Protein AF-A0A7G6W1E9-F1 (afdb_monomer_lite)

Sequence (87 aa):
MQPIPEDFVLASRAVPKGSAPVLALRRSPVTGLVFEALTVRYDAERSRNHWRRLDGSSVCDDGYDVLAWREAPDLLAYRSPASASRA

Structure (mmCIF, N/CA/C/O backbone):
data_AF-A0A7G6W1E9-F1
#
_entry.id   AF-A0A7G6W1E9-F1
#
loop_
_atom_site.group_PDB
_atom_site.id
_atom_site.type_symbol
_atom_site.label_atom_id
_atom_site.label_alt_id
_atom_site.label_comp_id
_atom_site.label_asym_id
_atom_site.label_entity_id
_atom_site.label_seq_id
_atom_site.pdbx_PDB_ins_code
_atom_site.Cartn_x
_atom_site.Cartn_y
_atom_site.Cartn_z
_atom_site.occupancy
_atom_site.B_iso_or_equiv
_atom_site.auth_seq_id
_atom_site.auth_comp_id
_atom_site.auth_asym_id
_atom_site.auth_atom_id
_atom_site.pdbx_PDB_model_num
ATOM 1 N N . MET A 1 1 ? -7.237 -8.097 15.885 1.00 63.84 1 MET A N 1
ATOM 2 C CA . MET A 1 1 ? -6.829 -7.480 14.601 1.00 63.84 1 MET A CA 1
ATOM 3 C C . MET A 1 1 ? -7.584 -8.200 13.500 1.00 63.84 1 MET A C 1
ATOM 5 O O . MET A 1 1 ? -7.578 -9.422 13.532 1.00 63.84 1 MET A O 1
ATOM 9 N N . GLN A 1 2 ? -8.278 -7.493 12.601 1.00 78.31 2 GLN A N 1
ATOM 10 C CA . GLN A 1 2 ? -8.872 -8.161 11.436 1.00 78.31 2 GLN A CA 1
ATOM 11 C C . GLN A 1 2 ? -7.760 -8.660 10.495 1.00 78.31 2 GLN A C 1
ATOM 13 O O . GLN A 1 2 ? -6.693 -8.036 10.450 1.00 78.31 2 GLN A O 1
ATOM 18 N N . PRO A 1 3 ? -7.979 -9.783 9.793 1.00 88.38 3 PRO A N 1
ATOM 19 C CA . PRO A 1 3 ? -7.001 -10.326 8.861 1.00 88.38 3 PRO A CA 1
ATOM 20 C C . PRO A 1 3 ? -6.803 -9.396 7.657 1.00 88.38 3 PRO A C 1
ATOM 22 O O . PRO A 1 3 ? -7.729 -8.707 7.230 1.00 88.38 3 PRO A O 1
ATOM 25 N N . ILE A 1 4 ? -5.583 -9.387 7.116 1.00 92.56 4 ILE A N 1
ATOM 26 C CA . ILE A 1 4 ? -5.294 -8.786 5.809 1.00 92.56 4 ILE A CA 1
ATOM 27 C C . ILE A 1 4 ? -6.035 -9.617 4.744 1.00 92.56 4 ILE A C 1
ATOM 29 O O . ILE A 1 4 ? -5.979 -10.846 4.833 1.00 92.56 4 ILE A O 1
ATOM 33 N N . PRO A 1 5 ? -6.725 -8.993 3.770 1.00 92.81 5 PRO A N 1
ATOM 34 C CA . PRO A 1 5 ? -7.379 -9.722 2.684 1.00 92.81 5 PRO A CA 1
ATOM 35 C C . PRO A 1 5 ? -6.393 -10.609 1.906 1.00 92.81 5 PRO A C 1
ATOM 37 O O . PRO A 1 5 ? -5.236 -10.238 1.716 1.00 92.81 5 PRO A O 1
ATOM 40 N N . GLU A 1 6 ? -6.841 -11.789 1.477 1.00 93.00 6 GLU A N 1
ATOM 41 C CA . GLU A 1 6 ? -5.966 -12.845 0.931 1.00 93.00 6 GLU A CA 1
ATOM 42 C C . GLU A 1 6 ? -5.267 -12.467 -0.380 1.00 93.00 6 GLU A C 1
ATOM 44 O O . GLU A 1 6 ? -4.197 -12.986 -0.692 1.00 93.00 6 GLU A O 1
ATOM 49 N N . ASP A 1 7 ? -5.848 -11.543 -1.137 1.00 94.56 7 ASP A N 1
ATOM 50 C CA . ASP A 1 7 ? -5.309 -11.012 -2.387 1.00 94.56 7 ASP A CA 1
ATOM 51 C C . ASP A 1 7 ? -4.201 -9.965 -2.176 1.00 94.56 7 ASP A C 1
ATOM 53 O O . ASP A 1 7 ? -3.610 -9.488 -3.146 1.00 94.56 7 ASP A O 1
ATOM 57 N N . PHE A 1 8 ? -3.893 -9.617 -0.922 1.00 96.69 8 PHE A N 1
ATOM 58 C CA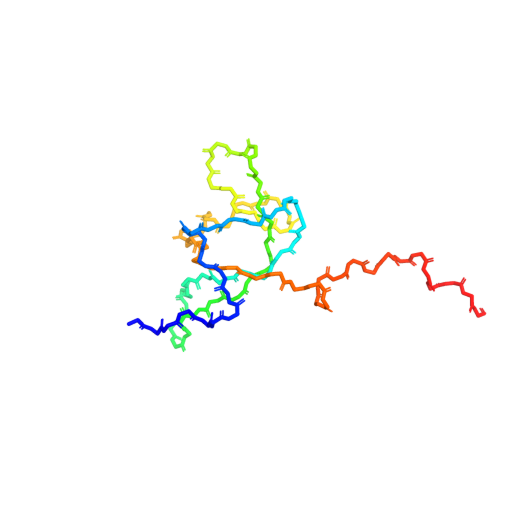 . PHE A 1 8 ? -2.789 -8.736 -0.566 1.00 96.69 8 PHE A CA 1
ATOM 59 C C . PHE A 1 8 ? -1.574 -9.512 -0.053 1.00 96.69 8 PHE A C 1
ATOM 61 O O . PHE A 1 8 ? -1.636 -10.369 0.829 1.00 96.69 8 PHE A O 1
ATOM 68 N N . VAL A 1 9 ? -0.410 -9.117 -0.552 1.00 96.81 9 VAL A N 1
ATOM 69 C CA . VAL A 1 9 ? 0.899 -9.587 -0.119 1.00 96.81 9 VAL A CA 1
ATOM 70 C C . VAL A 1 9 ? 1.371 -8.735 1.054 1.00 96.81 9 VAL A C 1
ATOM 72 O O . VAL A 1 9 ? 1.437 -7.511 0.964 1.00 96.81 9 VAL A O 1
ATOM 75 N N . LEU A 1 10 ? 1.736 -9.372 2.168 1.00 95.75 10 LEU A N 1
ATOM 76 C CA . LEU A 1 10 ? 2.323 -8.669 3.312 1.00 95.75 10 LEU A CA 1
ATOM 77 C C . LEU A 1 10 ? 3.628 -7.972 2.906 1.00 95.75 10 LEU A C 1
ATOM 79 O O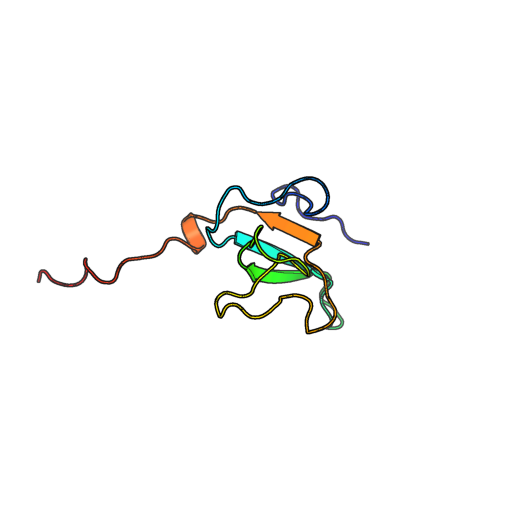 . LEU A 1 10 ? 4.540 -8.617 2.385 1.00 95.75 10 LEU A O 1
ATOM 83 N N . ALA A 1 11 ? 3.749 -6.683 3.227 1.00 93.75 11 ALA A N 1
ATOM 84 C CA . ALA A 1 11 ? 4.928 -5.877 2.906 1.00 93.75 11 ALA A CA 1
ATOM 85 C C . ALA A 1 11 ? 6.203 -6.378 3.612 1.00 93.75 11 ALA A C 1
ATOM 87 O O . ALA A 1 11 ? 7.309 -6.155 3.132 1.00 93.75 11 ALA A O 1
ATOM 88 N N . SER A 1 12 ? 6.051 -7.098 4.728 1.00 92.81 12 SER A N 1
ATOM 89 C CA . SER A 1 12 ? 7.146 -7.772 5.436 1.00 92.81 12 SER A CA 1
ATOM 90 C C . SER A 1 12 ? 7.617 -9.068 4.770 1.00 92.81 12 SER A C 1
ATOM 92 O O . SER A 1 12 ? 8.688 -9.566 5.107 1.00 92.81 12 SER A O 1
ATOM 94 N N . ARG A 1 13 ? 6.825 -9.644 3.856 1.00 94.81 13 ARG A N 1
ATOM 95 C CA . ARG A 1 13 ? 7.163 -10.887 3.144 1.00 94.81 13 ARG A CA 1
ATOM 96 C C . ARG A 1 13 ? 7.772 -10.621 1.777 1.00 94.81 13 ARG A C 1
ATOM 98 O O . ARG A 1 13 ? 8.682 -11.334 1.372 1.00 94.81 13 ARG A O 1
ATOM 105 N N . ALA A 1 14 ? 7.242 -9.640 1.058 1.00 95.19 14 ALA A N 1
ATOM 106 C CA . ALA A 1 14 ? 7.716 -9.272 -0.265 1.00 95.19 14 ALA A CA 1
ATOM 107 C C . ALA A 1 14 ? 7.352 -7.822 -0.586 1.00 95.19 14 ALA A C 1
ATOM 109 O O . ALA A 1 14 ? 6.429 -7.250 -0.003 1.00 95.19 14 ALA A O 1
ATOM 110 N N . VAL A 1 15 ? 8.060 -7.257 -1.558 1.00 94.12 15 VAL A N 1
ATOM 111 C CA . VAL A 1 15 ? 7.843 -5.906 -2.086 1.00 94.12 15 VAL A CA 1
ATOM 112 C C . VAL A 1 15 ? 7.554 -5.972 -3.592 1.00 94.12 15 VAL A C 1
ATOM 114 O O . VAL A 1 15 ? 7.925 -6.967 -4.229 1.00 94.12 15 VAL A O 1
ATOM 117 N N . PRO A 1 16 ? 6.888 -4.956 -4.172 1.00 93.62 16 PRO A N 1
ATOM 118 C CA . PRO A 1 16 ? 6.615 -4.900 -5.602 1.00 93.62 16 PRO A CA 1
ATOM 119 C C . PRO A 1 16 ? 7.892 -5.016 -6.430 1.00 93.62 16 PRO A C 1
ATOM 121 O O . PRO A 1 16 ? 8.936 -4.463 -6.079 1.00 93.62 16 PRO A O 1
ATOM 124 N N . LYS A 1 17 ? 7.802 -5.716 -7.563 1.00 88.50 17 LYS A N 1
ATOM 125 C CA . LYS A 1 17 ? 8.894 -5.763 -8.535 1.00 88.50 17 LYS A CA 1
ATOM 126 C C . LYS A 1 17 ? 8.800 -4.528 -9.432 1.00 88.50 17 LYS A C 1
ATOM 128 O O . LYS A 1 17 ? 7.873 -4.403 -10.226 1.00 88.50 17 LYS A O 1
ATOM 133 N N . GLY A 1 18 ? 9.772 -3.628 -9.313 1.00 85.19 18 GLY A N 1
ATOM 134 C CA . GLY A 1 18 ? 9.833 -2.390 -10.092 1.00 85.19 18 GLY A CA 1
ATOM 135 C C . GLY A 1 18 ? 9.102 -1.213 -9.441 1.00 85.19 18 GLY A C 1
ATOM 136 O O . GLY A 1 18 ? 8.792 -1.232 -8.254 1.00 85.19 18 GLY A O 1
ATOM 137 N N . SER A 1 19 ? 8.856 -0.164 -10.229 1.00 82.50 19 SER A N 1
ATOM 138 C CA . SER A 1 19 ? 8.346 1.135 -9.758 1.00 82.50 19 SER A CA 1
ATOM 139 C C . SER A 1 19 ? 6.875 1.397 -10.109 1.00 82.50 19 SER A C 1
ATOM 141 O O . SER A 1 19 ? 6.384 2.521 -9.954 1.00 82.50 19 SER A O 1
ATOM 143 N N . ALA A 1 20 ? 6.159 0.378 -10.596 1.00 89.50 20 ALA A N 1
ATOM 144 C CA . ALA A 1 20 ? 4.743 0.498 -10.921 1.00 89.50 20 ALA A CA 1
ATOM 145 C C . ALA A 1 20 ? 3.915 0.820 -9.657 1.00 89.50 20 ALA A C 1
ATOM 147 O O . ALA A 1 20 ? 4.198 0.281 -8.583 1.00 89.50 20 ALA A O 1
ATOM 148 N N . PRO A 1 21 ? 2.896 1.697 -9.753 1.00 93.12 21 PRO A N 1
ATOM 149 C CA . PRO A 1 21 ? 1.943 1.897 -8.671 1.00 93.12 21 PRO A CA 1
ATOM 150 C C . PRO A 1 21 ? 1.229 0.603 -8.272 1.00 93.12 21 PRO A C 1
ATOM 152 O O . PRO A 1 21 ? 0.822 -0.181 -9.128 1.00 93.12 21 PRO A O 1
ATOM 155 N N . VAL A 1 22 ? 1.007 0.434 -6.974 1.00 95.56 22 VAL A N 1
ATOM 156 C CA . VAL A 1 22 ? 0.240 -0.665 -6.381 1.00 95.56 22 VAL A CA 1
ATOM 157 C C . VAL A 1 22 ? -0.836 -0.116 -5.451 1.00 95.56 22 VAL A C 1
ATOM 159 O O . VAL A 1 22 ? -0.750 1.025 -4.983 1.00 95.56 22 VAL A O 1
ATOM 162 N N . LEU A 1 23 ? -1.839 -0.942 -5.160 1.00 96.38 23 LEU A N 1
ATOM 163 C CA . LEU A 1 23 ? -2.781 -0.674 -4.081 1.00 96.38 23 LEU A CA 1
ATOM 164 C C . LEU A 1 23 ? -2.176 -1.206 -2.780 1.00 96.38 23 LEU A C 1
ATOM 166 O O . LEU A 1 23 ? -1.837 -2.384 -2.696 1.00 96.38 23 LEU A O 1
ATOM 170 N N . ALA A 1 24 ? -2.040 -0.358 -1.771 1.00 95.62 24 ALA A N 1
ATOM 171 C CA . ALA A 1 24 ? -1.491 -0.712 -0.470 1.00 95.62 24 ALA A CA 1
ATOM 172 C C . ALA A 1 24 ? -2.521 -0.530 0.641 1.00 95.62 24 ALA A C 1
ATOM 174 O O . ALA A 1 24 ? -3.358 0.365 0.575 1.00 95.62 24 ALA A O 1
ATOM 175 N N . LEU A 1 25 ? -2.423 -1.357 1.677 1.00 95.12 25 LEU A N 1
ATOM 176 C CA . LEU A 1 25 ? -3.171 -1.229 2.920 1.00 95.12 25 LEU A CA 1
ATOM 177 C C . LEU A 1 2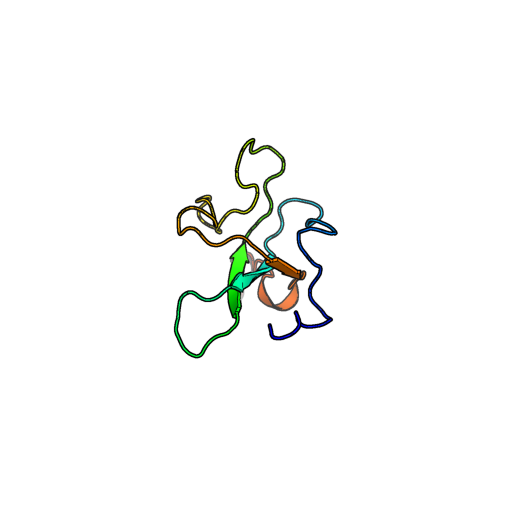5 ? -2.250 -0.742 4.025 1.00 95.12 25 LEU A C 1
ATOM 179 O O . LEU A 1 25 ? -1.149 -1.267 4.211 1.00 95.12 25 LEU A O 1
ATOM 183 N N . ARG A 1 26 ? -2.753 0.190 4.823 1.00 92.44 26 ARG A N 1
ATOM 184 C CA . ARG A 1 26 ? -2.176 0.559 6.117 1.00 92.44 26 ARG A CA 1
ATOM 185 C C . ARG A 1 26 ? -3.245 0.558 7.197 1.00 92.44 26 ARG A C 1
ATOM 187 O O . ARG A 1 26 ? -4.437 0.514 6.892 1.00 92.44 26 ARG A O 1
ATOM 194 N N . ARG A 1 27 ? -2.834 0.618 8.466 1.00 89.50 27 ARG A N 1
ATOM 195 C CA . ARG A 1 27 ? -3.784 0.812 9.569 1.00 89.50 27 ARG A CA 1
ATOM 196 C C . ARG A 1 27 ? -4.459 2.174 9.410 1.00 89.50 27 ARG A C 1
ATOM 198 O O . ARG A 1 27 ? -3.770 3.170 9.212 1.00 89.50 27 ARG A O 1
ATOM 205 N N . SER A 1 28 ? -5.786 2.202 9.489 1.00 88.06 28 SER A N 1
ATOM 206 C CA . SER A 1 28 ? -6.513 3.467 9.415 1.00 88.06 28 SER A CA 1
ATOM 207 C C . SER A 1 28 ? -6.336 4.262 10.717 1.00 88.06 28 SER A C 1
ATOM 209 O O . SER A 1 28 ? -6.459 3.674 11.796 1.00 88.06 28 SER A O 1
ATOM 211 N N . PRO A 1 29 ? -6.087 5.582 10.648 1.00 83.44 29 PRO A N 1
ATOM 212 C CA . PRO A 1 29 ? -6.168 6.467 11.810 1.00 83.44 29 PRO A CA 1
ATOM 213 C C . PRO A 1 29 ? -7.617 6.799 12.205 1.00 83.44 29 PRO A C 1
ATOM 215 O O . PRO A 1 29 ? -7.849 7.391 13.257 1.00 83.44 29 PRO A O 1
ATOM 218 N N . VAL A 1 30 ? -8.596 6.468 11.356 1.00 85.25 30 VAL A N 1
ATOM 219 C CA . VAL A 1 30 ? -10.002 6.840 11.536 1.00 85.25 30 VAL A CA 1
ATOM 220 C C . VAL A 1 30 ? -10.742 5.761 12.320 1.00 85.25 30 VAL A C 1
ATOM 222 O O . VAL A 1 30 ? -10.741 4.585 11.953 1.00 85.25 30 VAL A O 1
ATOM 225 N N . THR A 1 31 ? -11.439 6.167 13.380 1.00 83.19 31 THR A N 1
ATOM 226 C CA . THR A 1 31 ? -12.295 5.271 14.164 1.00 83.19 31 THR A CA 1
ATOM 227 C C . THR A 1 31 ? -13.359 4.616 13.279 1.00 83.19 31 THR A C 1
ATOM 229 O O . THR A 1 31 ? -14.075 5.296 12.550 1.00 83.19 31 THR A O 1
ATOM 232 N N . GLY A 1 32 ? -13.493 3.291 13.370 1.00 85.19 32 GLY A N 1
ATOM 233 C CA . GLY A 1 32 ? -14.490 2.515 12.620 1.00 85.19 32 GLY A CA 1
ATOM 234 C C . GLY A 1 32 ? -13.981 1.919 11.304 1.00 85.19 32 GLY A C 1
ATOM 235 O O . GLY A 1 32 ? -14.647 1.050 10.747 1.00 85.19 32 GLY A O 1
ATOM 236 N N . LEU A 1 33 ? -12.787 2.304 10.847 1.00 88.19 33 LEU A N 1
ATOM 237 C CA . LEU A 1 33 ? -12.099 1.661 9.728 1.00 88.19 33 LEU A CA 1
ATOM 238 C C . LEU A 1 33 ? -10.885 0.892 10.247 1.00 88.19 33 LEU A C 1
ATOM 240 O O . LEU A 1 33 ? -10.100 1.400 11.040 1.00 88.19 33 LEU A O 1
ATOM 244 N N . VAL A 1 34 ? -10.712 -0.353 9.804 1.00 89.75 34 VAL A N 1
ATOM 245 C CA . VAL A 1 34 ? -9.519 -1.131 10.176 1.00 89.75 34 VAL A CA 1
ATOM 246 C C . VAL A 1 34 ? -8.334 -0.740 9.302 1.00 89.75 34 VAL A C 1
ATOM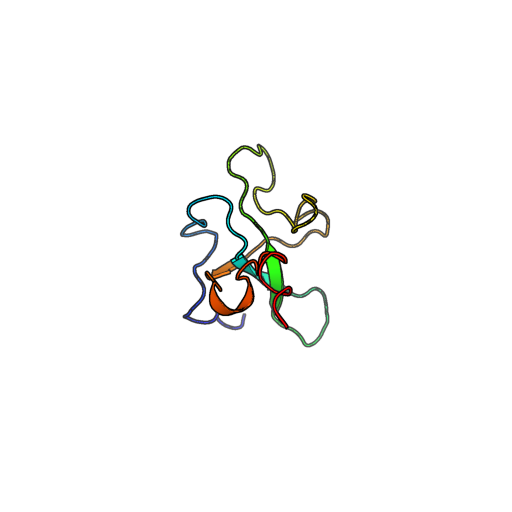 248 O O . VAL A 1 34 ? -7.233 -0.493 9.805 1.00 89.75 34 VAL A O 1
ATOM 251 N N . PHE A 1 35 ? -8.568 -0.680 7.995 1.00 92.38 35 PHE A N 1
ATOM 252 C CA . PHE A 1 35 ? -7.549 -0.393 7.002 1.00 92.38 35 PHE A CA 1
ATOM 253 C C . PHE A 1 35 ? -7.943 0.814 6.162 1.00 92.38 35 PHE A C 1
ATOM 255 O O . PHE A 1 35 ? -9.118 1.033 5.875 1.00 92.38 35 PHE A O 1
ATOM 262 N N . GLU A 1 36 ? -6.936 1.574 5.754 1.00 91.94 36 GLU A N 1
ATOM 263 C CA . GLU A 1 36 ? -7.034 2.557 4.683 1.00 91.94 36 GLU A CA 1
ATOM 264 C C . GLU A 1 36 ? -6.301 2.002 3.458 1.00 91.94 36 GLU A C 1
ATOM 266 O O . GLU A 1 36 ? -5.211 1.436 3.595 1.00 91.94 36 GLU A O 1
ATOM 271 N N . ALA A 1 37 ? -6.905 2.155 2.278 1.00 92.81 37 ALA A N 1
ATOM 272 C CA . ALA A 1 37 ? -6.304 1.767 1.010 1.00 92.81 37 ALA A CA 1
ATOM 273 C C . ALA A 1 37 ? -5.707 2.991 0.304 1.00 92.81 37 ALA A C 1
ATOM 275 O O . ALA A 1 37 ? -6.366 4.019 0.164 1.00 92.81 37 ALA A O 1
ATOM 276 N N . LEU A 1 38 ? -4.466 2.869 -0.160 1.00 93.00 38 LEU A N 1
ATOM 277 C CA . LEU A 1 38 ? -3.693 3.941 -0.783 1.00 93.00 38 LEU A CA 1
ATOM 278 C C . LEU A 1 38 ? -3.126 3.480 -2.123 1.00 93.00 38 LEU A C 1
ATOM 280 O O . LEU A 1 38 ? -2.777 2.312 -2.279 1.00 93.00 38 LEU A O 1
ATOM 284 N N . THR A 1 39 ? -2.935 4.409 -3.059 1.00 94.56 39 THR A N 1
ATOM 285 C CA . THR A 1 39 ? -2.111 4.145 -4.249 1.00 94.56 39 THR A CA 1
ATOM 286 C C . THR A 1 39 ? -0.686 4.620 -3.994 1.00 94.56 39 THR A C 1
ATOM 288 O O . THR A 1 39 ? -0.461 5.806 -3.740 1.00 94.56 39 THR A O 1
ATOM 291 N N . VAL A 1 40 ? 0.278 3.703 -4.045 1.00 93.88 40 VAL A N 1
ATOM 292 C CA . VAL A 1 40 ? 1.676 3.964 -3.662 1.00 93.88 40 VAL A CA 1
ATOM 293 C C . VAL A 1 40 ? 2.651 3.293 -4.626 1.00 93.88 40 VAL A C 1
ATOM 295 O O . VAL A 1 40 ? 2.267 2.435 -5.415 1.00 93.88 40 VAL A O 1
ATOM 298 N N . ARG A 1 41 ? 3.926 3.667 -4.554 1.00 93.62 41 ARG A N 1
ATOM 299 C CA . ARG A 1 41 ? 5.048 3.003 -5.229 1.00 93.62 41 ARG A CA 1
ATOM 300 C C . ARG A 1 41 ? 6.071 2.546 -4.198 1.00 93.62 41 ARG A C 1
ATOM 302 O O . ARG A 1 41 ? 6.204 3.167 -3.144 1.00 93.62 41 ARG A O 1
ATOM 309 N N . TYR A 1 42 ? 6.803 1.487 -4.519 1.00 93.44 42 TYR A N 1
ATOM 310 C CA . TYR A 1 42 ? 7.985 1.082 -3.767 1.00 93.44 42 TYR A CA 1
ATOM 311 C C . TYR A 1 42 ? 9.238 1.637 -4.455 1.00 93.44 42 TYR A C 1
ATOM 313 O O . TYR A 1 42 ? 9.433 1.431 -5.651 1.00 93.44 42 TYR A O 1
ATOM 321 N N . ASP A 1 43 ? 10.062 2.369 -3.708 1.00 92.38 43 ASP A N 1
ATOM 322 C CA . ASP A 1 43 ? 11.307 2.985 -4.172 1.00 92.38 43 ASP A CA 1
ATOM 323 C C . ASP A 1 43 ? 12.499 2.362 -3.420 1.00 92.38 43 ASP A C 1
ATOM 325 O O . ASP A 1 43 ? 12.788 2.699 -2.265 1.00 92.38 43 ASP A O 1
ATOM 329 N N . ALA A 1 44 ? 13.168 1.410 -4.078 1.00 90.25 44 ALA A N 1
ATOM 330 C CA . ALA A 1 44 ? 14.280 0.646 -3.509 1.00 90.25 44 ALA A CA 1
ATOM 331 C C . ALA A 1 44 ? 15.523 1.509 -3.227 1.00 90.25 44 ALA A C 1
ATOM 333 O O . ALA A 1 44 ? 16.295 1.186 -2.329 1.00 90.25 44 ALA A O 1
ATOM 334 N N . GLU A 1 45 ? 15.682 2.637 -3.925 1.00 88.25 45 GLU A N 1
ATOM 335 C CA . GLU A 1 45 ? 16.858 3.512 -3.820 1.00 88.25 45 GLU A CA 1
ATOM 336 C C . GLU A 1 45 ? 16.828 4.408 -2.570 1.00 88.25 45 GLU A C 1
ATOM 338 O O . GLU A 1 45 ? 17.777 5.134 -2.263 1.00 88.25 45 GLU A O 1
ATOM 343 N N . ARG A 1 46 ? 15.722 4.406 -1.820 1.00 84.00 46 ARG A N 1
ATOM 344 C CA . ARG A 1 46 ? 15.563 5.251 -0.632 1.00 84.00 46 ARG A CA 1
ATOM 345 C C . ARG A 1 46 ? 16.110 4.570 0.607 1.00 84.00 46 ARG A C 1
ATOM 347 O O . ARG A 1 46 ? 15.715 3.470 0.940 1.00 84.00 46 ARG A O 1
ATOM 354 N N . SER A 1 47 ? 16.930 5.281 1.374 1.00 70.94 47 SER A N 1
ATOM 355 C CA . SER A 1 47 ? 17.504 4.756 2.621 1.00 70.94 47 SER A CA 1
ATOM 356 C C . SER A 1 47 ? 16.507 4.643 3.778 1.00 70.94 47 SER A C 1
ATOM 358 O O . SER A 1 47 ? 16.747 3.906 4.730 1.00 70.94 47 SER A O 1
ATOM 360 N N . ARG A 1 48 ? 15.402 5.398 3.730 1.00 73.56 48 ARG A N 1
ATOM 361 C CA . ARG A 1 48 ? 14.348 5.404 4.750 1.00 73.56 48 ARG A CA 1
ATOM 362 C C . ARG A 1 48 ? 12.977 5.439 4.095 1.00 73.56 48 ARG A C 1
ATOM 364 O O . ARG A 1 48 ? 12.741 6.259 3.202 1.00 73.56 48 ARG A O 1
ATOM 371 N N . ASN A 1 49 ? 12.086 4.582 4.593 1.00 81.88 49 ASN A N 1
ATOM 372 C CA . ASN A 1 49 ? 10.690 4.457 4.180 1.00 81.88 49 ASN A CA 1
ATOM 373 C C . ASN A 1 49 ? 10.565 4.294 2.662 1.00 81.88 49 ASN A C 1
ATOM 375 O O . ASN A 1 49 ? 10.350 5.262 1.953 1.00 81.88 49 ASN A O 1
ATOM 379 N N . HIS A 1 50 ? 10.711 3.085 2.134 1.00 91.31 50 HIS A N 1
ATOM 380 C CA . HIS A 1 50 ? 10.689 2.857 0.681 1.00 91.31 50 HIS A CA 1
ATOM 381 C C . HIS A 1 50 ? 9.339 3.164 0.017 1.00 91.31 50 HIS A C 1
ATOM 383 O O . HIS A 1 50 ? 9.269 3.390 -1.187 1.00 91.31 50 HIS A O 1
ATOM 389 N N . TRP A 1 51 ? 8.254 3.175 0.789 1.00 92.88 51 TRP A N 1
ATOM 390 C CA . TRP A 1 51 ? 6.912 3.412 0.277 1.00 92.88 51 TRP A CA 1
ATOM 391 C C . TRP A 1 51 ? 6.662 4.901 0.031 1.00 92.88 51 TRP A C 1
ATOM 393 O O . TRP A 1 51 ? 6.825 5.746 0.921 1.00 92.88 51 TRP A O 1
ATOM 403 N N . ARG A 1 52 ? 6.244 5.220 -1.194 1.00 92.44 52 ARG A N 1
ATOM 404 C CA . ARG A 1 52 ? 6.002 6.582 -1.668 1.00 92.44 52 ARG A CA 1
ATOM 405 C C . ARG A 1 52 ? 4.583 6.755 -2.167 1.00 92.44 52 ARG A C 1
ATOM 407 O O . ARG A 1 52 ? 4.051 5.889 -2.859 1.00 92.44 52 ARG A O 1
ATOM 414 N N . ARG A 1 53 ? 3.987 7.901 -1.861 1.00 91.19 53 ARG A N 1
ATOM 415 C CA . ARG A 1 53 ? 2.782 8.368 -2.546 1.00 91.19 53 ARG A CA 1
ATOM 416 C C . ARG A 1 53 ? 3.130 8.704 -4.001 1.00 91.19 53 ARG A C 1
ATOM 418 O O . ARG A 1 53 ? 4.299 8.787 -4.379 1.00 91.19 53 ARG A O 1
ATOM 425 N N . LEU A 1 54 ? 2.112 8.886 -4.838 1.00 89.31 54 LEU A N 1
ATOM 426 C CA . LEU A 1 54 ? 2.315 9.152 -6.268 1.00 89.31 54 LEU A CA 1
ATOM 427 C C . LEU A 1 54 ? 3.037 10.477 -6.558 1.00 89.31 54 LEU A C 1
ATOM 429 O O . LEU A 1 54 ? 3.681 10.593 -7.598 1.00 89.31 54 LEU A O 1
ATOM 433 N N . ASP A 1 55 ? 2.960 11.438 -5.639 1.00 88.94 55 ASP A N 1
ATOM 434 C CA . ASP A 1 55 ? 3.687 12.712 -5.682 1.00 88.94 55 ASP A CA 1
ATOM 435 C C . ASP A 1 55 ? 5.156 12.599 -5.220 1.00 88.94 55 ASP A C 1
ATOM 437 O O . ASP A 1 55 ? 5.892 13.582 -5.246 1.00 88.94 55 ASP A O 1
ATOM 441 N N . GLY A 1 56 ? 5.603 11.407 -4.806 1.00 88.00 56 GLY A N 1
ATOM 442 C CA . GLY A 1 56 ? 6.958 11.157 -4.319 1.00 88.00 56 GLY A CA 1
ATOM 443 C C . GLY A 1 56 ? 7.168 11.443 -2.830 1.00 88.00 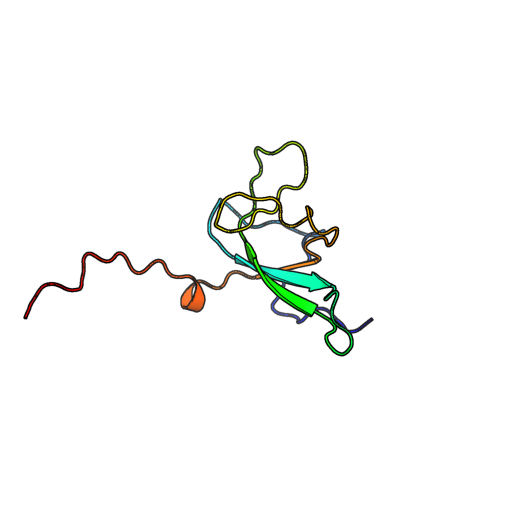56 GLY A C 1
ATOM 444 O O . GLY A 1 56 ? 8.273 11.215 -2.335 1.00 88.00 56 GLY A O 1
ATOM 445 N N . SER A 1 57 ? 6.144 11.888 -2.100 1.00 89.31 57 SER A N 1
ATOM 446 C CA . SER A 1 57 ? 6.205 12.013 -0.639 1.00 89.31 57 SER A CA 1
ATOM 447 C C . SER A 1 57 ? 6.213 10.641 0.043 1.00 89.31 57 SER A C 1
ATOM 449 O O . SER A 1 57 ? 5.808 9.623 -0.528 1.00 89.31 57 SER A O 1
ATOM 451 N N . SER A 1 58 ? 6.723 10.579 1.271 1.00 90.38 58 SER A N 1
ATOM 452 C CA . SER A 1 58 ? 6.773 9.338 2.044 1.00 90.38 58 SER A CA 1
ATOM 453 C C . SER A 1 58 ? 5.387 8.957 2.553 1.00 90.38 58 SER A C 1
ATOM 455 O O . SER A 1 58 ? 4.640 9.794 3.053 1.00 90.38 58 SER A O 1
ATOM 457 N N . VAL A 1 59 ? 5.043 7.668 2.464 1.00 87.69 59 VAL A N 1
ATOM 458 C CA . VAL A 1 59 ? 3.787 7.167 3.048 1.00 87.69 59 VAL A CA 1
ATOM 459 C C . VAL A 1 59 ? 3.818 7.260 4.572 1.00 87.69 59 VAL A C 1
ATOM 461 O O . VAL A 1 59 ? 2.786 7.529 5.168 1.00 87.69 59 VAL A O 1
ATOM 464 N N . CYS A 1 60 ? 4.993 7.101 5.184 1.00 79.00 60 CYS A N 1
ATOM 465 C CA . CYS A 1 60 ? 5.153 7.044 6.636 1.00 79.00 60 CYS A CA 1
ATOM 466 C C . CYS A 1 60 ? 5.274 8.424 7.309 1.00 79.00 60 CYS A C 1
ATOM 468 O O . CYS A 1 60 ? 5.447 8.474 8.524 1.00 79.00 60 CYS A O 1
ATOM 470 N N . ASP A 1 61 ? 5.213 9.539 6.567 1.00 76.44 61 ASP A N 1
ATOM 471 C CA . ASP A 1 61 ? 5.324 10.885 7.166 1.00 76.44 61 ASP A CA 1
ATOM 472 C C . ASP A 1 61 ? 4.141 11.218 8.091 1.00 76.44 61 ASP A C 1
ATOM 474 O O . ASP A 1 61 ? 4.251 12.086 8.952 1.00 76.44 61 ASP A O 1
ATOM 478 N N . ASP A 1 62 ? 3.028 10.494 7.964 1.00 68.38 62 ASP A N 1
ATOM 479 C CA . ASP A 1 62 ? 1.884 10.568 8.877 1.00 68.38 62 ASP A CA 1
ATOM 480 C C . ASP A 1 62 ? 1.901 9.492 9.982 1.00 68.38 62 ASP A C 1
ATOM 482 O O . ASP A 1 62 ? 0.946 9.388 10.753 1.00 68.38 62 ASP A O 1
ATOM 486 N N . GLY A 1 63 ? 2.991 8.724 10.099 1.00 69.50 63 GLY A N 1
ATOM 487 C CA . GLY A 1 63 ? 3.222 7.758 11.176 1.00 69.50 63 GLY A CA 1
ATOM 488 C C . GLY A 1 63 ? 2.637 6.360 10.953 1.00 69.50 63 GLY A C 1
ATOM 489 O O . GLY A 1 63 ? 2.683 5.544 11.875 1.00 69.50 63 GLY A O 1
ATOM 490 N N . TYR A 1 64 ? 2.103 6.056 9.764 1.00 77.38 64 TYR A N 1
ATOM 491 C CA . TYR A 1 64 ? 1.491 4.754 9.477 1.00 77.38 64 TYR A CA 1
ATOM 492 C C . TYR A 1 64 ? 2.183 4.016 8.328 1.00 77.38 64 TYR A C 1
ATOM 494 O O . TYR A 1 64 ? 2.134 4.436 7.171 1.00 77.38 64 TYR A O 1
ATOM 502 N N . ASP A 1 65 ? 2.761 2.859 8.649 1.00 85.75 65 ASP A N 1
ATOM 503 C CA . ASP A 1 65 ? 3.439 2.001 7.680 1.00 85.75 65 ASP A CA 1
ATOM 504 C C . ASP A 1 65 ? 2.468 1.244 6.765 1.00 85.75 65 ASP A C 1
ATOM 506 O O . ASP A 1 65 ? 1.351 0.871 7.144 1.00 85.75 65 ASP A O 1
ATOM 510 N N . VAL A 1 66 ? 2.943 0.945 5.554 1.00 93.06 66 VAL A N 1
ATOM 511 C CA . VAL A 1 66 ? 2.288 0.002 4.643 1.00 93.06 66 VAL A CA 1
ATOM 512 C C . VAL A 1 66 ? 2.395 -1.412 5.215 1.00 93.06 66 VAL A C 1
ATOM 514 O O . VAL A 1 66 ? 3.488 -1.926 5.443 1.00 93.06 66 VAL A O 1
ATOM 517 N N . LEU A 1 67 ? 1.246 -2.058 5.414 1.00 94.50 67 LEU A N 1
ATOM 518 C CA . LEU A 1 67 ? 1.136 -3.411 5.961 1.00 94.50 67 LEU A CA 1
ATOM 519 C C . LEU A 1 67 ? 1.127 -4.474 4.863 1.00 94.50 67 LEU A C 1
ATOM 521 O O . LEU A 1 67 ? 1.742 -5.533 5.005 1.00 94.50 67 LEU A O 1
ATOM 525 N N . ALA A 1 68 ? 0.412 -4.205 3.774 1.00 96.06 68 ALA A N 1
ATOM 526 C CA . ALA A 1 68 ? 0.258 -5.133 2.665 1.00 96.06 68 ALA A CA 1
ATOM 527 C C . ALA A 1 68 ? -0.000 -4.389 1.356 1.00 96.06 68 ALA A C 1
ATOM 529 O O . ALA A 1 68 ? -0.387 -3.222 1.368 1.00 96.06 68 ALA A O 1
ATOM 530 N N . TRP A 1 69 ? 0.206 -5.054 0.229 1.00 96.69 69 TRP A N 1
ATOM 531 C CA . TRP A 1 69 ? 0.022 -4.478 -1.097 1.00 96.69 69 TRP A CA 1
ATOM 532 C C . TRP A 1 69 ? -0.477 -5.523 -2.089 1.00 96.69 69 TRP A C 1
ATOM 534 O O . TRP A 1 69 ? -0.280 -6.719 -1.894 1.00 96.69 69 TRP A O 1
ATOM 544 N N . ARG A 1 70 ? -1.103 -5.071 -3.171 1.00 96.19 70 ARG A N 1
ATOM 545 C CA . ARG A 1 70 ? -1.415 -5.902 -4.331 1.00 96.19 70 ARG A CA 1
ATOM 546 C C . ARG A 1 70 ? -1.203 -5.120 -5.614 1.00 96.19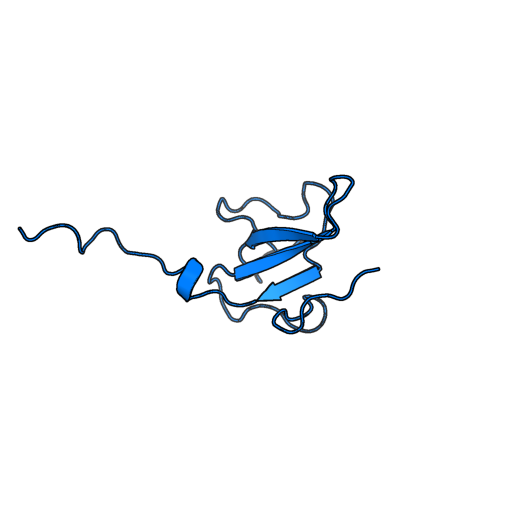 70 ARG A C 1
ATOM 548 O O . ARG A 1 70 ? -1.417 -3.904 -5.661 1.00 96.19 70 ARG A O 1
ATOM 555 N N . GLU A 1 71 ? -0.824 -5.823 -6.671 1.00 94.88 71 GLU A N 1
ATOM 556 C CA . GLU A 1 71 ? -0.913 -5.257 -8.011 1.00 94.88 71 GLU A CA 1
ATOM 557 C C . GLU A 1 71 ? -2.384 -4.962 -8.333 1.00 94.88 71 GLU A C 1
ATOM 559 O O . GLU A 1 71 ? -3.297 -5.683 -7.927 1.00 94.88 71 GLU A O 1
ATOM 564 N N . ALA A 1 72 ? -2.630 -3.859 -9.031 1.00 91.44 72 ALA A N 1
ATOM 565 C CA . ALA A 1 72 ? -3.975 -3.480 -9.443 1.00 91.44 72 ALA A CA 1
ATOM 566 C C . ALA A 1 72 ? -3.949 -2.904 -10.866 1.00 91.44 72 ALA A C 1
ATOM 568 O O . ALA A 1 72 ? -4.342 -1.753 -11.058 1.00 91.44 72 ALA A O 1
ATOM 569 N N . PRO A 1 73 ? -3.454 -3.664 -11.863 1.00 87.88 73 PRO A N 1
ATOM 570 C CA . PRO A 1 73 ? -3.269 -3.163 -13.223 1.00 87.88 73 PRO A CA 1
ATOM 571 C C . PRO A 1 73 ? -4.576 -2.645 -13.830 1.00 87.88 73 PRO A C 1
ATOM 573 O O . PRO A 1 73 ? -4.564 -1.600 -14.465 1.00 87.88 73 PRO A O 1
ATOM 576 N N . ASP A 1 74 ? -5.713 -3.283 -13.551 1.00 85.12 74 ASP A N 1
ATOM 577 C CA . ASP A 1 74 ? -7.016 -2.853 -14.081 1.00 85.12 74 ASP A CA 1
ATOM 578 C C . ASP A 1 74 ? -7.511 -1.521 -13.494 1.00 85.12 74 ASP A C 1
ATOM 580 O O . ASP A 1 74 ? -8.318 -0.827 -14.109 1.00 85.12 74 ASP A O 1
ATOM 584 N N . LEU A 1 75 ? -7.024 -1.150 -12.305 1.00 84.44 75 LEU A N 1
ATOM 585 C CA . LEU A 1 75 ? -7.382 0.099 -11.623 1.00 84.44 75 LEU A CA 1
ATOM 586 C C . LEU A 1 75 ? -6.355 1.207 -11.869 1.00 84.44 75 LEU A C 1
ATOM 588 O O . LEU A 1 75 ? -6.708 2.381 -11.929 1.00 84.44 75 LEU A O 1
ATOM 592 N N . LEU A 1 76 ? -5.081 0.831 -11.980 1.00 86.19 76 LEU A N 1
ATOM 593 C CA . LEU A 1 76 ? -3.933 1.737 -12.020 1.00 86.19 76 LEU A CA 1
ATOM 594 C C . LEU A 1 76 ? -3.280 1.803 -13.407 1.00 86.19 76 LEU A C 1
ATOM 596 O O . LEU A 1 76 ? -2.216 2.409 -13.553 1.00 86.19 76 LEU A O 1
ATOM 600 N N . ALA A 1 77 ? -3.903 1.199 -14.426 1.00 75.56 77 ALA A N 1
ATOM 601 C CA . ALA A 1 77 ? -3.465 1.302 -15.809 1.00 75.56 77 ALA A CA 1
ATOM 602 C C . ALA A 1 77 ? -3.357 2.774 -16.208 1.00 75.56 77 ALA A C 1
ATOM 604 O O . ALA A 1 77 ? -4.343 3.516 -16.248 1.00 75.56 77 ALA A O 1
ATOM 605 N N . TYR A 1 78 ? -2.139 3.189 -16.544 1.00 63.81 78 TYR A N 1
ATOM 606 C CA . TYR A 1 78 ? -1.905 4.504 -17.104 1.00 63.81 78 TYR A CA 1
ATOM 607 C C . TYR A 1 78 ? -2.537 4.555 -18.496 1.00 63.81 78 TYR A C 1
ATOM 609 O O . TYR A 1 78 ? -1.986 4.037 -19.469 1.00 63.81 78 TYR A O 1
ATOM 617 N N . ARG A 1 79 ? -3.714 5.176 -18.608 1.00 64.38 79 ARG A N 1
ATOM 618 C CA . ARG A 1 79 ? -4.255 5.552 -19.912 1.00 64.38 79 ARG A CA 1
ATOM 619 C C . ARG A 1 79 ? -3.438 6.732 -20.408 1.00 64.38 79 ARG A C 1
ATOM 621 O O . ARG A 1 79 ? -3.632 7.857 -19.957 1.00 64.38 79 ARG A O 1
ATOM 628 N N . SER A 1 80 ? -2.503 6.468 -21.316 1.00 57.25 80 SER A N 1
ATOM 629 C CA . SER A 1 80 ? -1.835 7.546 -22.036 1.00 57.25 80 SER A CA 1
ATOM 630 C C . SER A 1 80 ? -2.910 8.402 -22.725 1.00 57.25 80 SER A C 1
ATOM 632 O O . SER A 1 80 ? -3.771 7.837 -23.406 1.00 57.25 80 SER A O 1
ATOM 634 N N . PRO A 1 81 ? -2.901 9.739 -22.583 1.00 58.03 81 PRO A N 1
ATOM 635 C CA . PRO A 1 81 ? -3.890 10.606 -23.230 1.00 58.03 81 PRO A CA 1
ATOM 636 C C . PRO A 1 81 ? -3.835 10.552 -24.772 1.00 58.03 81 PRO A C 1
ATOM 638 O O . PRO A 1 81 ? -4.717 11.080 -25.443 1.00 58.03 81 PRO A O 1
ATOM 641 N N . ALA A 1 82 ? -2.851 9.863 -25.357 1.00 57.44 82 ALA A N 1
ATOM 642 C CA . ALA A 1 82 ? -2.603 9.785 -26.795 1.00 57.44 82 ALA A CA 1
ATOM 643 C C . ALA A 1 82 ? -3.571 8.889 -27.606 1.00 57.44 82 ALA A C 1
ATOM 645 O O . ALA A 1 82 ? -3.239 8.482 -28.716 1.00 57.44 82 ALA A O 1
ATOM 646 N N . SER A 1 83 ? -4.765 8.561 -27.108 1.00 54.81 83 SER A N 1
ATOM 647 C CA . SER A 1 83 ? -5.769 7.819 -27.902 1.00 54.81 83 SER A CA 1
ATOM 648 C C . SER A 1 83 ? -7.140 8.488 -27.988 1.00 54.81 83 SER A C 1
ATOM 650 O O . SER A 1 83 ? -8.041 7.943 -28.617 1.00 54.81 83 SER A O 1
ATOM 652 N N . ALA A 1 84 ? -7.295 9.700 -27.449 1.00 56.28 84 ALA A N 1
ATOM 653 C CA . ALA A 1 84 ? -8.493 10.517 -27.640 1.00 56.28 84 ALA A CA 1
ATOM 654 C C . ALA A 1 84 ? -8.281 11.570 -28.745 1.00 56.28 84 ALA A C 1
ATOM 656 O O . ALA A 1 84 ? -8.372 12.770 -28.510 1.00 56.28 84 ALA A O 1
ATOM 657 N N . SER A 1 85 ? -7.942 11.139 -29.961 1.00 52.59 85 SER A N 1
ATOM 658 C CA . SER A 1 85 ? -8.084 11.973 -31.165 1.00 52.59 85 SER A CA 1
ATOM 659 C C . SER A 1 85 ? -8.154 11.098 -32.404 1.00 52.59 85 SER A C 1
ATOM 661 O O . SER A 1 85 ? -7.151 10.825 -33.059 1.00 52.59 85 SER A O 1
ATOM 663 N N . ARG A 1 86 ? -9.371 10.643 -32.695 1.00 50.03 86 ARG A N 1
ATOM 664 C CA . ARG A 1 86 ? -9.865 10.366 -34.046 1.00 50.03 86 ARG A CA 1
ATOM 665 C C . ARG A 1 86 ? -11.385 10.225 -33.975 1.00 50.03 86 ARG A C 1
ATOM 667 O O . ARG A 1 86 ? -11.902 9.139 -33.737 1.00 50.03 86 ARG A O 1
ATOM 674 N N . ALA A 1 87 ? -12.063 11.353 -34.134 1.00 50.44 87 ALA A N 1
ATOM 675 C CA . ALA A 1 87 ? -13.408 11.461 -34.684 1.00 50.44 87 ALA A CA 1
ATOM 676 C C . ALA A 1 87 ? -13.452 12.776 -35.464 1.00 50.44 87 ALA A C 1
ATOM 678 O O . ALA A 1 87 ? -12.936 13.776 -34.912 1.00 50.44 87 ALA A O 1
#

Organism: NCBI:txid450378

Foldseek 3Di:
DDDDDPQWDFVVVDFDDDFAWWWFWKQDPDPPDGIDIATWGAQPPDPPQRIAHPVRHHPCPVPIHTGTIHHDCVVRPPPDPVPPDDD

Radius of gyration: 14.81 Å; chains: 1; bounding box: 32×26×49 Å

pLDDT: mean 85.0, std 12.42, range [50.03, 96.81]

Secondary structure (DSSP, 8-state):
-PPPPTTSEETTT---SSS--EEEEEE-SSTT-SEEEEEEEE-TT-SS--EEETTS-BGGGGS--EEEEE--HHHH----GGGS---